Protein AF-0000000086476749 (afdb_homodimer)

pLDDT: mean 86.63, std 12.56, range [31.94, 95.38]

Sequence (134 aa):
MSYMLPHLHNGWQVDQAILSEEDRVVVIRFGHDWDPTCMKMDEVLYSIAEKVVPAQYCAGPGRGGLDMSYMLPHLHNGWQVDQAILSEEDRVVVIRFGHDWDPTCMKMDEVLYSIAEKVVPAQYCAGPGRGGLD

Foldseek 3Di:
DLVQFAEDQAQVSVVCQVVVDDPFAEAEAEDDCVPVVSVVVSVVCNVCVVVGPPYHYHYYYHPVGHD/DLVQFAEDQEQVSVVCQVVVDDPFAEAEAEDDCVPVVSVVVSVVCNVCVVVGPPYHYHYYYHPVGHD

Solvent-accessible surface area (backbone atoms only — not comparable to full-atom values): 7404 Å² total; per-residue (Å²): 112,97,70,76,47,56,75,27,75,36,38,67,49,49,51,47,60,60,65,68,49,64,74,34,32,40,35,35,37,28,33,48,79,84,40,68,68,43,44,52,46,49,52,47,51,60,74,43,49,83,71,50,67,68,57,48,64,34,26,33,35,33,71,82,26,60,105,114,94,71,77,45,56,76,28,75,35,38,68,49,49,51,46,61,60,68,68,50,61,75,34,32,40,36,36,38,28,33,49,80,84,39,67,69,44,44,53,46,50,52,47,52,62,74,45,48,83,70,48,68,68,57,47,65,33,25,34,35,33,73,82,24,62,104

Nearest PDB structures (foldseek):
  1qgv-assembly1_A  TM=8.010E-01  e=3.435E-07  Homo sapiens
  5zwm-assembly1_E  TM=8.748E-01  e=7.273E-05  Saccharomyces cerevisiae S288C
  2av4-assembly1_A  TM=7.700E-01  e=2.781E-05  Plasmodium yoelii
  3gix-assembly1_A  TM=8.876E-01  e=7.508E-04  Homo sapiens
  1xwa-assembly1_A  TM=6.416E-01  e=6.974E-02  Drosophila melanogaster

Structure (mmCIF, N/CA/C/O backbone):
data_AF-0000000086476749-model_v1
#
loop_
_entity.id
_entity.type
_entity.pdbx_description
1 polymer 'Thioredoxin-like protein 4A'
#
loop_
_atom_site.group_PDB
_atom_site.id
_atom_site.type_symbol
_atom_site.label_atom_id
_atom_site.label_alt_id
_atom_site.label_comp_id
_atom_site.label_asym_id
_atom_site.label_entity_id
_atom_site.label_seq_id
_atom_site.pdbx_PDB_ins_code
_atom_site.Cartn_x
_atom_site.Cartn_y
_atom_site.Cartn_z
_atom_site.occupancy
_atom_site.B_iso_or_equiv
_atom_site.auth_seq_id
_atom_site.auth_comp_id
_atom_site.auth_asym_id
_atom_site.auth_atom_id
_atom_site.pdbx_PDB_model_num
ATOM 1 N N . MET A 1 1 ? 5.309 19.109 -7.137 1 31.94 1 MET A N 1
ATOM 2 C CA . MET A 1 1 ? 4.695 19.453 -5.859 1 31.94 1 MET A CA 1
ATOM 3 C C . MET A 1 1 ? 3.869 18.297 -5.312 1 31.94 1 MET A C 1
ATOM 5 O O . MET A 1 1 ? 3.58 17.344 -6.035 1 31.94 1 MET A O 1
ATOM 9 N N . SER A 1 2 ? 3.314 18.203 -3.969 1 38.78 2 SER A N 1
ATOM 10 C CA . SER A 1 2 ? 3.061 16.812 -3.609 1 38.78 2 SER A CA 1
ATOM 11 C C . SER A 1 2 ? 2.4 16.062 -4.758 1 38.78 2 SER A C 1
ATOM 13 O O . SER A 1 2 ? 1.175 15.93 -4.801 1 38.78 2 SER A O 1
ATOM 15 N N . TYR A 1 3 ? 2.553 16.531 -5.969 1 53.84 3 TYR A N 1
ATOM 16 C CA . TYR A 1 3 ? 1.668 16 -7 1 53.84 3 TYR A CA 1
ATOM 17 C C . TYR A 1 3 ? 1.722 14.477 -7.031 1 53.84 3 TYR A C 1
ATOM 19 O O . TYR A 1 3 ? 1.483 13.859 -8.078 1 53.84 3 TYR A O 1
ATOM 27 N N . MET A 1 4 ? 2.426 13.797 -6.02 1 78.31 4 MET A N 1
ATOM 28 C CA . MET A 1 4 ? 3.158 12.539 -6.191 1 78.31 4 MET A CA 1
ATOM 29 C C . MET A 1 4 ? 2.199 11.359 -6.293 1 78.31 4 MET A C 1
ATOM 31 O O . MET A 1 4 ? 2.23 10.609 -7.273 1 78.31 4 MET A O 1
ATOM 35 N N . LEU A 1 5 ? 1.241 11.438 -5.324 1 90.75 5 LEU A N 1
ATOM 36 C CA . LEU A 1 5 ? 0.32 10.305 -5.363 1 90.75 5 LEU A CA 1
ATOM 37 C C . LEU A 1 5 ? -1.061 10.742 -5.84 1 90.75 5 LEU A C 1
ATOM 39 O O . LEU A 1 5 ? -1.589 11.758 -5.375 1 90.75 5 LEU A O 1
ATOM 43 N N . PRO A 1 6 ? -1.604 10.094 -6.988 1 92.75 6 PRO A N 1
ATOM 44 C CA . PRO A 1 6 ? -3.002 10.391 -7.316 1 92.75 6 PRO A CA 1
ATOM 45 C C . PRO A 1 6 ? -3.916 10.359 -6.094 1 92.75 6 PRO A C 1
ATOM 47 O O . PRO A 1 6 ? -3.768 9.492 -5.23 1 92.75 6 PRO A O 1
ATOM 50 N N . HIS A 1 7 ? -4.824 11.297 -6.039 1 94.12 7 HIS A N 1
ATOM 51 C CA . HIS A 1 7 ? -5.695 11.43 -4.875 1 94.12 7 HIS A CA 1
ATOM 52 C C . HIS A 1 7 ? -7.004 10.68 -5.078 1 94.12 7 HIS A C 1
ATOM 54 O O . HIS A 1 7 ? -7.652 10.82 -6.117 1 94.12 7 HIS A O 1
ATOM 60 N N . LEU A 1 8 ? -7.336 9.883 -4.121 1 93.5 8 LEU A N 1
ATOM 61 C CA . LEU A 1 8 ? -8.656 9.289 -3.998 1 93.5 8 LEU A CA 1
ATOM 62 C C . LEU A 1 8 ? -9.539 10.109 -3.068 1 93.5 8 LEU A C 1
ATOM 64 O O . LEU A 1 8 ? -9.211 10.289 -1.894 1 93.5 8 LEU A O 1
ATOM 68 N N . HIS A 1 9 ? -10.648 10.516 -3.445 1 92.94 9 HIS A N 1
ATOM 69 C CA . HIS A 1 9 ? -11.375 11.57 -2.744 1 92.94 9 HIS A CA 1
ATOM 70 C C . HIS A 1 9 ? -12.477 10.992 -1.867 1 92.94 9 HIS A C 1
ATOM 72 O O . HIS A 1 9 ? -13.016 11.688 -1.001 1 92.94 9 HIS A O 1
ATOM 78 N N . ASN A 1 10 ? -12.898 9.75 -2.186 1 92.62 10 ASN A N 1
ATOM 79 C CA . ASN A 1 10 ? -13.969 9.141 -1.404 1 92.62 10 ASN A CA 1
ATOM 80 C C . ASN A 1 10 ? -13.812 7.621 -1.336 1 92.62 10 ASN A C 1
ATOM 82 O O . ASN A 1 10 ? -12.898 7.059 -1.942 1 92.62 10 ASN A O 1
ATOM 86 N N . GLY A 1 11 ? -14.609 6.922 -0.636 1 90.25 11 GLY A N 1
ATOM 87 C CA . GLY A 1 11 ? -14.539 5.484 -0.432 1 90.25 11 GLY A CA 1
ATOM 88 C C . GLY A 1 11 ? -14.672 4.691 -1.719 1 90.25 11 GLY A C 1
ATOM 89 O O . GLY A 1 11 ? -14.039 3.648 -1.882 1 90.25 11 GLY A O 1
ATOM 90 N N . TRP A 1 12 ? -15.602 5.184 -2.539 1 92.56 12 TRP A N 1
ATOM 91 C CA . TRP A 1 12 ? -15.789 4.492 -3.811 1 92.56 12 TRP A CA 1
ATOM 92 C C . TRP A 1 12 ? -14.477 4.438 -4.598 1 92.56 12 TRP A C 1
ATOM 94 O O . TRP A 1 12 ? -14.125 3.396 -5.148 1 92.56 12 TRP A O 1
ATOM 104 N N . GLN A 1 13 ? -13.773 5.543 -4.688 1 93.19 13 GLN A N 1
ATOM 105 C CA . GLN A 1 13 ? -12.508 5.602 -5.414 1 93.19 13 GLN A CA 1
ATOM 106 C C . GLN A 1 13 ? -11.469 4.676 -4.785 1 93.19 13 GLN A C 1
ATOM 108 O O . GLN A 1 13 ? -10.664 4.066 -5.492 1 93.19 13 GLN A O 1
ATOM 113 N N . VAL A 1 14 ? -11.469 4.602 -3.477 1 92.12 14 VAL A N 1
ATOM 114 C CA . VAL A 1 14 ? -10.594 3.666 -2.785 1 92.12 14 VAL A CA 1
ATOM 115 C C . VAL A 1 14 ? -10.922 2.236 -3.209 1 92.12 14 VAL A C 1
ATOM 117 O O . VAL A 1 14 ? -10.023 1.458 -3.541 1 92.12 14 VAL A O 1
ATOM 120 N N . ASP A 1 15 ? -12.234 1.904 -3.248 1 91.12 15 ASP A N 1
ATOM 121 C CA . ASP A 1 15 ? -12.656 0.578 -3.684 1 91.12 15 ASP A CA 1
ATOM 122 C C . ASP A 1 15 ? -12.203 0.298 -5.113 1 91.12 15 ASP A C 1
ATOM 124 O O . ASP A 1 15 ? -11.734 -0.801 -5.418 1 91.12 15 ASP A O 1
ATOM 128 N N . GLN A 1 16 ? -12.297 1.257 -5.926 1 91.94 16 GLN A N 1
ATOM 129 C CA . GLN A 1 16 ? -11.914 1.093 -7.324 1 91.94 16 GLN A CA 1
ATOM 130 C C . GLN A 1 16 ? -10.414 0.85 -7.453 1 91.94 16 GLN A C 1
ATOM 132 O O . GLN A 1 16 ? -9.977 0.048 -8.281 1 91.94 16 GLN A O 1
ATOM 137 N N . ALA A 1 17 ? -9.617 1.529 -6.664 1 91.19 17 ALA A N 1
ATOM 138 C CA . ALA A 1 17 ? -8.172 1.346 -6.688 1 91.19 17 ALA A CA 1
ATOM 139 C C . ALA A 1 17 ? -7.793 -0.084 -6.316 1 91.19 17 ALA A C 1
ATOM 141 O O . ALA A 1 17 ? -6.82 -0.633 -6.84 1 91.19 17 ALA A O 1
ATOM 142 N N . ILE A 1 18 ? -8.562 -0.69 -5.441 1 90.25 18 ILE A N 1
ATOM 143 C CA . ILE A 1 18 ? -8.297 -2.047 -4.973 1 90.25 18 ILE A CA 1
ATOM 144 C C . ILE A 1 18 ? -8.781 -3.055 -6.012 1 90.25 18 ILE A C 1
ATOM 146 O O . ILE A 1 18 ? -8.086 -4.031 -6.309 1 90.25 18 ILE A O 1
ATOM 150 N N . LEU A 1 19 ? -9.922 -2.836 -6.574 1 85.56 19 LEU A N 1
ATOM 151 C CA . LEU A 1 19 ? -10.562 -3.771 -7.492 1 85.56 19 LEU A CA 1
ATOM 152 C C . LEU A 1 19 ? -9.883 -3.746 -8.859 1 85.56 19 LEU A C 1
ATOM 154 O O . LEU A 1 19 ? -9.961 -4.719 -9.609 1 85.56 19 LEU A O 1
ATOM 158 N N . SER A 1 20 ? -9.398 -2.617 -9.094 1 81.56 20 SER A N 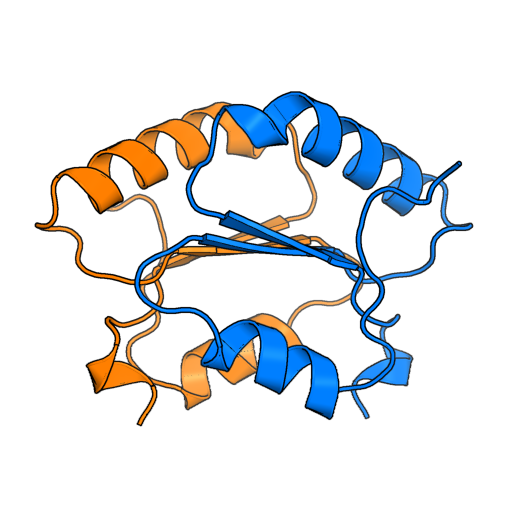1
ATOM 159 C CA . SER A 1 20 ? -8.781 -2.48 -10.406 1 81.56 20 SER A CA 1
ATOM 160 C C . SER A 1 20 ? -7.445 -3.215 -10.469 1 81.56 20 SER A C 1
ATOM 162 O O . SER A 1 20 ? -6.883 -3.402 -11.555 1 81.56 20 SER A O 1
ATOM 164 N N . GLU A 1 21 ? -7.082 -3.568 -9.32 1 71 21 GLU A N 1
ATOM 165 C CA . GLU A 1 21 ? -5.762 -4.188 -9.273 1 71 21 GLU A CA 1
ATOM 166 C C . GLU A 1 21 ? -5.82 -5.645 -9.727 1 71 21 GLU A C 1
ATOM 168 O O . GLU A 1 21 ? -6.785 -6.352 -9.438 1 71 21 GLU A O 1
ATOM 173 N N . GLU A 1 22 ? -4.98 -6.133 -10.641 1 71 22 GLU A N 1
ATOM 174 C CA . GLU A 1 22 ? -4.852 -7.539 -11.016 1 71 22 GLU A CA 1
ATOM 175 C C . GLU A 1 22 ? -3.945 -8.289 -10.039 1 71 22 GLU A C 1
ATOM 177 O O . GLU A 1 22 ? -4.426 -9 -9.156 1 71 22 GLU A O 1
ATOM 182 N N . ASP A 1 23 ? -2.758 -8.492 -10.25 1 71.5 23 ASP A N 1
ATOM 183 C CA . ASP A 1 23 ? -1.755 -9.211 -9.469 1 71.5 23 ASP A CA 1
ATOM 184 C C . ASP A 1 23 ? -0.563 -8.305 -9.156 1 71.5 23 ASP A C 1
ATOM 186 O O . ASP A 1 23 ? 0.547 -8.547 -9.633 1 71.5 23 ASP A O 1
ATOM 190 N N . ARG A 1 24 ? -0.98 -7.215 -8.383 1 87.62 24 ARG A N 1
ATOM 191 C CA . ARG A 1 24 ? 0.072 -6.258 -8.055 1 87.62 24 ARG A CA 1
ATOM 192 C C . ARG A 1 24 ? -0.073 -5.746 -6.629 1 87.62 24 ARG A C 1
ATOM 194 O O . ARG A 1 24 ? -0.99 -6.148 -5.91 1 87.62 24 ARG A O 1
ATOM 201 N N . VAL A 1 25 ? 0.817 -4.824 -6.246 1 93.44 25 VAL A N 1
ATOM 202 C CA . VAL A 1 25 ? 0.79 -4.156 -4.949 1 93.44 25 VAL A CA 1
ATOM 203 C C . VAL A 1 25 ? -0.018 -2.865 -5.047 1 93.44 25 VAL A C 1
ATOM 205 O O . VAL A 1 25 ? 0.112 -2.117 -6.02 1 93.44 25 VAL A O 1
ATOM 208 N N . VAL A 1 26 ? -0.936 -2.648 -4.117 1 94.62 26 VAL A N 1
ATOM 209 C CA . VAL A 1 26 ? -1.627 -1.374 -3.947 1 94.62 26 VAL A CA 1
ATOM 210 C C . VAL A 1 26 ? -1.149 -0.693 -2.666 1 94.62 26 VAL A C 1
ATOM 212 O O . VAL A 1 26 ? -1.153 -1.302 -1.595 1 94.62 26 VAL A O 1
ATOM 215 N N . VAL A 1 27 ? -0.69 0.521 -2.779 1 95 27 VAL A N 1
ATOM 216 C CA . VAL A 1 27 ? -0.251 1.339 -1.653 1 95 27 VAL A CA 1
ATOM 217 C C . VAL A 1 27 ? -1.154 2.562 -1.52 1 95 27 VAL A C 1
ATOM 219 O O . VAL A 1 27 ? -1.271 3.361 -2.453 1 95 27 VAL A O 1
ATOM 222 N N . ILE A 1 28 ? -1.802 2.721 -0.374 1 94.5 28 ILE A N 1
ATOM 223 C CA . ILE A 1 28 ? -2.672 3.867 -0.138 1 94.5 28 ILE A CA 1
ATOM 224 C C . ILE A 1 28 ? -2.209 4.617 1.11 1 94.5 28 ILE A C 1
ATOM 226 O O . ILE A 1 28 ? -2.176 4.051 2.205 1 94.5 28 ILE A O 1
ATOM 230 N N . ARG A 1 29 ? -1.848 5.797 0.95 1 95.38 29 ARG A N 1
ATOM 231 C CA . ARG A 1 29 ? -1.519 6.684 2.061 1 95.38 29 ARG A CA 1
ATOM 232 C C . ARG A 1 29 ? -2.709 7.562 2.432 1 95.38 29 ARG A C 1
ATOM 234 O O . ARG A 1 29 ? -3.133 8.406 1.643 1 95.38 29 ARG A O 1
ATOM 241 N N . PHE A 1 30 ? -3.26 7.379 3.607 1 93.19 30 PHE A N 1
ATOM 242 C CA . PHE A 1 30 ? -4.41 8.156 4.055 1 93.19 30 PHE A CA 1
ATOM 243 C C . PHE A 1 30 ? -3.959 9.43 4.762 1 93.19 30 PHE A C 1
ATOM 245 O O . PHE A 1 30 ? -2.869 9.477 5.336 1 93.19 30 PHE A O 1
ATOM 252 N N . GLY A 1 31 ? -4.812 10.375 4.734 1 90.31 31 GLY A N 1
ATOM 253 C CA . GLY A 1 31 ? -4.508 11.633 5.391 1 90.31 31 GLY A CA 1
ATOM 254 C C . GLY A 1 31 ? -4.48 12.812 4.434 1 90.31 31 GLY A C 1
ATOM 255 O O . GLY A 1 31 ? -5.027 12.734 3.334 1 90.31 31 GLY A O 1
ATOM 256 N N . HIS A 1 32 ? -3.832 13.867 4.941 1 89.81 32 HIS A N 1
ATOM 257 C CA . HIS A 1 32 ? -3.873 15.125 4.203 1 89.81 32 HIS A CA 1
ATOM 258 C C . HIS A 1 32 ? -2.473 15.57 3.787 1 89.81 32 HIS A C 1
ATOM 260 O O . HIS A 1 32 ? -1.523 15.438 4.562 1 89.81 32 HIS A O 1
ATOM 266 N N . ASP A 1 33 ? -2.416 16.156 2.609 1 88.06 33 ASP A N 1
ATOM 267 C CA . ASP A 1 33 ? -1.125 16.562 2.055 1 88.06 33 ASP A CA 1
ATOM 268 C C . ASP A 1 33 ? -0.447 17.609 2.938 1 88.06 33 ASP A C 1
ATOM 270 O O . ASP A 1 33 ? 0.777 17.75 2.908 1 88.06 33 ASP A O 1
ATOM 274 N N . TRP A 1 34 ? -1.236 18.375 3.627 1 91.31 34 TRP A N 1
ATOM 275 C CA . TRP A 1 34 ? -0.635 19.453 4.418 1 91.31 34 TRP A CA 1
ATOM 276 C C . TRP A 1 34 ? -0.087 18.906 5.734 1 91.31 34 TRP A C 1
ATOM 278 O O . TRP A 1 34 ? 0.605 19.625 6.465 1 91.31 34 TRP A O 1
ATOM 288 N N . ASP A 1 35 ? -0.477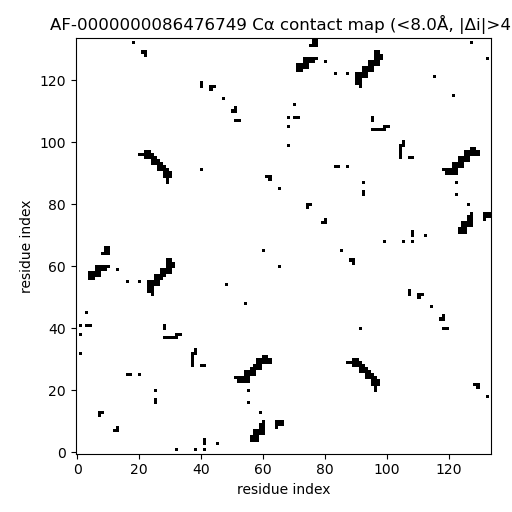 17.734 6.117 1 90.75 35 ASP A N 1
ATOM 289 C CA . ASP A 1 35 ? 0.1 17.094 7.285 1 90.75 35 ASP A CA 1
ATOM 290 C C . ASP A 1 35 ? 1.559 16.703 7.039 1 90.75 35 ASP A C 1
ATOM 292 O O . ASP A 1 35 ? 1.863 15.961 6.105 1 90.75 35 ASP A O 1
ATOM 296 N N . PRO A 1 36 ? 2.523 17.234 7.875 1 92.56 36 PRO A N 1
ATOM 297 C CA . PRO A 1 36 ? 3.947 16.969 7.656 1 92.56 36 PRO A CA 1
ATOM 298 C C . PRO A 1 36 ? 4.281 15.477 7.688 1 92.56 36 PRO A C 1
ATOM 300 O O . PRO A 1 36 ? 5.203 15.039 6.996 1 92.56 36 PRO A O 1
ATOM 303 N N . THR A 1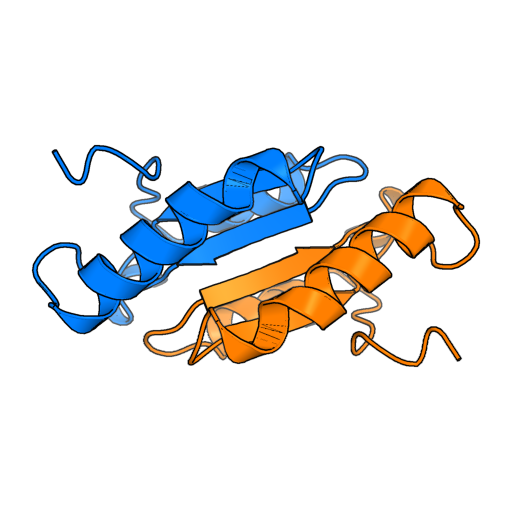 37 ? 3.57 14.766 8.469 1 90.81 37 THR A N 1
ATOM 304 C CA . THR A 1 37 ? 3.789 13.32 8.5 1 90.81 37 THR A CA 1
ATOM 305 C C . THR A 1 37 ? 3.457 12.688 7.156 1 90.81 37 THR A C 1
ATOM 307 O O . THR A 1 37 ? 4.203 11.844 6.66 1 90.81 37 THR A O 1
ATOM 310 N N . CYS A 1 38 ? 2.359 13.102 6.531 1 91.81 38 CYS A N 1
ATOM 311 C CA . CYS A 1 38 ? 1.96 12.586 5.223 1 91.81 38 CYS A CA 1
ATOM 312 C C . CYS A 1 38 ? 2.965 12.984 4.152 1 91.81 38 CYS A C 1
ATOM 314 O O . CYS A 1 38 ? 3.254 12.203 3.242 1 91.81 38 CYS A O 1
ATOM 316 N N . MET A 1 39 ? 3.516 14.148 4.301 1 91.75 39 MET A N 1
ATOM 317 C CA . MET A 1 39 ? 4.512 14.617 3.346 1 91.75 39 MET A CA 1
ATOM 318 C C . MET A 1 39 ? 5.762 13.742 3.387 1 91.75 39 MET A C 1
ATOM 320 O O . MET A 1 39 ? 6.316 13.398 2.344 1 91.75 39 MET A O 1
ATOM 324 N N . LYS A 1 40 ? 6.125 13.461 4.531 1 92.69 40 LYS A N 1
ATOM 325 C CA . LYS A 1 40 ? 7.301 12.602 4.695 1 92.69 40 LYS A CA 1
ATOM 326 C C . LYS A 1 40 ? 7.043 11.203 4.145 1 92.69 40 LYS A C 1
ATOM 328 O O . LYS A 1 40 ? 7.887 10.641 3.447 1 92.69 40 LYS A O 1
ATOM 333 N N . MET A 1 41 ? 5.883 10.68 4.438 1 93.12 41 MET A N 1
ATOM 334 C CA . MET A 1 41 ? 5.527 9.359 3.918 1 93.12 41 MET A CA 1
ATOM 335 C C . MET A 1 41 ? 5.512 9.367 2.393 1 93.12 41 MET A C 1
ATOM 337 O O . MET A 1 41 ? 6.008 8.438 1.759 1 93.12 41 MET A O 1
ATOM 341 N N . ASP A 1 42 ? 5.016 10.414 1.801 1 93.25 42 ASP A N 1
ATOM 342 C CA . ASP A 1 42 ? 4.996 10.523 0.345 1 93.25 42 ASP A CA 1
ATOM 343 C C . ASP A 1 42 ? 6.41 10.539 -0.225 1 93.25 42 ASP A C 1
ATOM 345 O O . ASP A 1 42 ? 6.672 9.953 -1.276 1 93.25 42 ASP A O 1
ATOM 349 N N . GLU A 1 43 ? 7.23 11.258 0.399 1 92.88 43 GLU A N 1
ATOM 350 C CA . GLU A 1 43 ? 8.617 11.312 -0.042 1 92.88 43 GLU A CA 1
ATOM 351 C C . GLU A 1 43 ? 9.258 9.922 -0.017 1 92.88 43 GLU A C 1
ATOM 353 O O . GLU A 1 43 ? 9.961 9.539 -0.958 1 92.88 43 GLU A O 1
ATOM 358 N N . VAL A 1 44 ? 9.094 9.164 1.019 1 93.19 44 VAL A N 1
ATOM 359 C CA . VAL A 1 44 ? 9.648 7.824 1.139 1 93.19 44 VAL A CA 1
ATOM 360 C C . VAL A 1 44 ? 9.062 6.922 0.057 1 93.19 44 VAL A C 1
ATOM 362 O O . VAL A 1 44 ? 9.797 6.227 -0.648 1 93.19 44 VAL A O 1
ATOM 365 N N . LEU A 1 45 ? 7.727 6.996 -0.08 1 94.5 45 LEU A N 1
ATOM 366 C CA . LEU A 1 45 ? 7.062 6.176 -1.089 1 94.5 45 LEU A CA 1
ATOM 367 C C . LEU A 1 45 ? 7.605 6.484 -2.48 1 94.5 45 LEU A C 1
ATOM 369 O O . LEU A 1 45 ? 7.801 5.574 -3.289 1 94.5 45 LEU A O 1
ATOM 373 N N . TYR A 1 46 ? 7.836 7.781 -2.73 1 92.69 46 TYR A N 1
ATOM 374 C CA . TYR A 1 46 ? 8.43 8.18 -4.004 1 92.69 46 TYR A CA 1
ATOM 375 C C . TYR A 1 46 ? 9.805 7.551 -4.184 1 92.69 46 TYR A C 1
ATOM 377 O O . TYR A 1 46 ? 10.141 7.062 -5.266 1 92.69 46 TYR A O 1
ATOM 385 N N . SER A 1 47 ? 10.547 7.559 -3.143 1 92.69 47 SER A N 1
ATOM 386 C CA . SER A 1 47 ? 11.93 7.102 -3.213 1 92.69 47 SER A CA 1
ATOM 387 C C . SER A 1 47 ? 12 5.59 -3.412 1 92.69 47 SER A C 1
ATOM 389 O O . SER A 1 47 ? 13.016 5.066 -3.875 1 92.69 47 SER A O 1
ATOM 391 N N . ILE A 1 48 ? 10.93 4.832 -3.125 1 92.25 48 ILE A N 1
ATOM 392 C CA . ILE A 1 48 ? 10.992 3.375 -3.199 1 92.25 48 ILE A CA 1
ATOM 393 C C . ILE A 1 48 ? 10.109 2.881 -4.344 1 92.25 48 ILE A C 1
ATOM 395 O O . ILE A 1 48 ? 10.023 1.676 -4.594 1 92.25 48 ILE A O 1
ATOM 399 N N . ALA A 1 49 ? 9.484 3.703 -5.066 1 92.44 49 ALA A N 1
ATOM 400 C CA . ALA A 1 49 ? 8.461 3.354 -6.047 1 92.44 49 ALA A CA 1
ATOM 401 C C . ALA A 1 49 ? 9.023 2.424 -7.121 1 92.44 49 ALA A C 1
ATOM 403 O O . ALA A 1 49 ? 8.305 1.553 -7.625 1 92.44 49 ALA A O 1
ATOM 404 N N . GLU A 1 50 ? 10.25 2.572 -7.332 1 91.62 50 GLU A N 1
ATOM 405 C CA . GLU A 1 50 ? 10.859 1.761 -8.383 1 91.62 50 GLU A CA 1
ATOM 406 C C . GLU A 1 50 ? 11.234 0.376 -7.863 1 91.62 50 GLU A C 1
ATOM 408 O O . GLU A 1 50 ? 11.508 -0.533 -8.648 1 91.62 50 GLU A O 1
ATOM 413 N N . LYS A 1 51 ? 11.258 0.193 -6.625 1 91.12 51 LYS A N 1
ATOM 414 C CA . LYS A 1 51 ? 11.664 -1.076 -6.031 1 91.12 51 LYS A CA 1
ATOM 415 C C . LYS A 1 51 ? 10.492 -2.051 -5.957 1 91.12 51 LYS A C 1
ATOM 417 O O . LYS A 1 51 ? 10.688 -3.268 -6.02 1 91.12 51 LYS A O 1
ATOM 422 N N . VAL A 1 52 ? 9.352 -1.57 -5.75 1 90.25 52 VAL A N 1
ATOM 423 C CA . VAL A 1 52 ? 8.164 -2.412 -5.672 1 90.25 52 VAL A CA 1
ATOM 424 C C . VAL A 1 52 ? 7.336 -2.26 -6.945 1 90.25 52 VAL A C 1
ATOM 426 O O . VAL A 1 52 ? 6.656 -1.249 -7.133 1 90.25 52 VAL A O 1
ATOM 429 N N . VAL A 1 53 ? 7.426 -3.195 -7.734 1 90.5 53 VAL A N 1
ATOM 430 C CA . VAL A 1 53 ? 6.715 -3.143 -9.008 1 90.5 53 VAL A CA 1
ATOM 431 C C . VAL A 1 53 ? 6.219 -4.539 -9.375 1 90.5 53 VAL A C 1
ATOM 433 O O . VAL A 1 53 ? 6.875 -5.539 -9.078 1 90.5 53 VAL A O 1
ATOM 436 N N . PRO A 1 54 ? 5.137 -4.73 -10.117 1 89.75 54 PRO A N 1
ATOM 437 C CA . PRO A 1 54 ? 4.227 -3.625 -10.414 1 89.75 54 PRO A CA 1
ATOM 438 C C . PRO A 1 54 ? 3.436 -3.162 -9.195 1 89.75 54 PRO A C 1
ATOM 440 O O . PRO A 1 54 ? 3.129 -3.967 -8.312 1 89.75 54 PRO A O 1
ATOM 443 N N . ALA A 1 55 ? 3.074 -1.895 -9.031 1 92.75 55 ALA A N 1
ATOM 444 C CA . ALA A 1 55 ? 2.344 -1.357 -7.891 1 92.75 55 ALA A CA 1
ATOM 445 C C . ALA A 1 55 ? 1.553 -0.112 -8.281 1 92.75 55 ALA A C 1
ATOM 447 O O . ALA A 1 55 ? 1.913 0.588 -9.227 1 92.75 55 ALA A O 1
ATOM 448 N N . GLN A 1 56 ? 0.494 0.082 -7.652 1 93.06 56 GLN A N 1
ATOM 449 C CA . GLN A 1 56 ? -0.265 1.326 -7.719 1 93.06 56 GLN A CA 1
ATOM 450 C C . GLN A 1 56 ? -0.175 2.094 -6.402 1 93.06 56 GLN A C 1
ATOM 452 O O . GLN A 1 56 ? -0.411 1.531 -5.332 1 93.06 56 GLN A O 1
ATOM 457 N N . TYR A 1 57 ? 0.279 3.354 -6.48 1 94.12 57 TYR A N 1
ATOM 458 C CA . TYR A 1 57 ? 0.374 4.234 -5.32 1 94.12 57 TYR A CA 1
ATOM 459 C C . TYR A 1 57 ? -0.696 5.32 -5.371 1 94.12 57 TYR A C 1
ATOM 461 O O . TYR A 1 57 ? -0.841 6.008 -6.383 1 94.12 57 TYR A O 1
ATOM 469 N N . CYS A 1 58 ? -1.407 5.461 -4.258 1 94.44 58 CYS A N 1
ATOM 470 C CA . CYS A 1 58 ? -2.453 6.477 -4.195 1 94.44 58 CYS A CA 1
ATOM 471 C C . CYS A 1 58 ? -2.447 7.184 -2.846 1 94.44 58 CYS A C 1
ATOM 473 O O . CYS A 1 58 ? -1.939 6.645 -1.861 1 94.44 58 CYS A O 1
ATOM 475 N N . ALA A 1 59 ? -3.002 8.406 -2.904 1 94.12 59 ALA A N 1
ATOM 476 C CA . ALA A 1 59 ? -3.35 9.117 -1.677 1 94.12 59 ALA A CA 1
ATOM 477 C C . ALA A 1 59 ? -4.844 9.008 -1.383 1 94.12 59 ALA A C 1
ATOM 479 O O . ALA A 1 59 ? -5.672 9.438 -2.188 1 94.12 59 ALA A O 1
ATOM 480 N N . GLY A 1 60 ? -5.121 8.336 -0.259 1 92.62 60 GLY A N 1
ATOM 481 C CA . GLY A 1 60 ? -6.512 8.219 0.146 1 92.62 60 GLY A CA 1
ATOM 482 C C . GLY A 1 60 ? -7.012 9.438 0.9 1 92.62 60 GLY A C 1
ATOM 483 O O . GLY A 1 60 ? -6.246 10.367 1.172 1 92.62 60 GLY A O 1
ATOM 484 N N . PRO A 1 61 ? -8.289 9.438 1.135 1 89.19 61 PRO A N 1
ATOM 485 C CA . PRO A 1 61 ? -8.859 10.562 1.878 1 89.19 61 PRO A CA 1
ATOM 486 C C . PRO A 1 61 ? -8.508 10.523 3.363 1 89.19 61 PRO A C 1
ATOM 488 O O . PRO A 1 61 ? -7.988 9.516 3.855 1 89.19 61 PRO A O 1
ATOM 491 N N . GLY A 1 62 ? -8.594 11.633 4.016 1 82.38 62 GLY A N 1
ATOM 492 C CA . GLY A 1 62 ? -8.477 11.633 5.465 1 82.38 62 GLY A CA 1
ATOM 493 C C . GLY A 1 62 ? -9.578 10.859 6.16 1 82.38 62 GLY A C 1
ATOM 494 O O . GLY A 1 62 ? -10.492 10.344 5.504 1 82.38 62 GLY A O 1
ATOM 495 N N . ARG A 1 63 ? -9.484 10.484 7.473 1 72.75 63 ARG A N 1
ATOM 496 C CA . ARG A 1 63 ? -10.414 9.695 8.273 1 72.75 63 ARG A CA 1
ATOM 497 C C . ARG A 1 63 ? -11.859 10.078 7.961 1 72.75 63 ARG A C 1
ATOM 499 O O . ARG A 1 63 ? -12.719 9.211 7.812 1 72.75 63 ARG A O 1
ATOM 506 N N . GLY A 1 64 ? -12.227 11.203 7.812 1 67.56 64 GLY A N 1
ATOM 507 C CA . GLY A 1 64 ? -13.602 11.625 7.574 1 67.56 64 GLY A CA 1
ATOM 508 C C . GLY A 1 64 ? -14.039 11.43 6.137 1 67.56 64 GLY A C 1
ATOM 509 O O . GLY A 1 64 ? -15.227 11.547 5.824 1 67.56 64 GLY A O 1
ATOM 510 N N . GLY A 1 65 ? -13.156 10.922 5.32 1 67.5 65 GLY A N 1
ATOM 511 C CA . GLY A 1 65 ? -13.477 10.898 3.902 1 67.5 65 GLY A CA 1
ATOM 512 C C . GLY A 1 65 ? -13.844 9.508 3.402 1 67.5 65 GLY A C 1
ATOM 513 O O . GLY A 1 65 ? -14.141 9.328 2.221 1 67.5 65 GLY A O 1
ATOM 514 N N . LEU A 1 66 ? -13.703 8.477 4.215 1 73.31 66 LEU A N 1
ATOM 515 C CA . LEU A 1 66 ? -14.07 7.129 3.791 1 73.31 66 LEU A CA 1
ATOM 516 C C . LEU A 1 66 ? -15.555 6.879 3.994 1 73.31 66 LEU A C 1
ATOM 518 O O . LEU A 1 66 ? -16.062 5.809 3.652 1 73.31 66 LEU A O 1
ATOM 522 N N . ASP A 1 67 ? -16.219 7.879 4.551 1 62.75 67 ASP A N 1
ATOM 523 C CA . ASP A 1 67 ? -17.656 7.766 4.707 1 62.75 67 ASP A CA 1
ATOM 524 C C . ASP A 1 67 ? -18.375 7.996 3.379 1 62.75 67 ASP A C 1
ATOM 526 O O . ASP A 1 67 ? -17.891 8.734 2.523 1 62.75 67 ASP A O 1
ATOM 530 N N . MET B 1 1 ? 9.461 -18.062 7.012 1 32.34 1 MET B N 1
ATOM 531 C CA . MET B 1 1 ? 8.883 -18.484 5.734 1 32.34 1 MET B CA 1
ATOM 532 C C . MET B 1 1 ? 7.855 -17.453 5.254 1 32.34 1 MET B C 1
ATOM 534 O O . MET B 1 1 ? 7.441 -16.578 6.012 1 32.34 1 MET B O 1
ATOM 538 N N . SER B 1 2 ? 7.25 -17.438 3.92 1 39.28 2 SER B N 1
ATOM 539 C CA . SER B 1 2 ? 6.664 -16.141 3.582 1 39.28 2 SER B CA 1
ATOM 540 C C . SER B 1 2 ? 5.859 -15.57 4.75 1 39.28 2 SER B C 1
ATOM 542 O O . SER B 1 2 ? 4.637 -15.734 4.805 1 39.28 2 SER B O 1
ATOM 544 N N . TYR B 1 3 ? 6.152 -16.031 5.957 1 53.72 3 TYR B N 1
ATOM 545 C CA . TYR B 1 3 ? 5.141 -15.711 6.953 1 53.72 3 TYR B CA 1
ATOM 546 C C . TYR B 1 3 ? 4.859 -14.211 6.98 1 53.72 3 TYR B C 1
ATOM 548 O O . TYR B 1 3 ? 4.473 -13.664 8.016 1 53.72 3 TYR B O 1
ATOM 556 N N . MET B 1 4 ? 5.379 -13.383 5.988 1 78.5 4 MET B N 1
ATOM 557 C CA . MET B 1 4 ? 5.82 -12 6.16 1 78.5 4 MET B CA 1
ATOM 558 C C . MET B 1 4 ? 4.629 -11.055 6.246 1 78.5 4 MET B C 1
ATOM 560 O O . MET B 1 4 ? 4.492 -10.305 7.215 1 78.5 4 MET B O 1
ATOM 564 N N . LEU B 1 5 ? 3.701 -11.312 5.273 1 90.69 5 LEU B N 1
ATOM 565 C CA . LEU B 1 5 ? 2.555 -10.414 5.301 1 90.69 5 LEU B CA 1
ATOM 566 C C . LEU B 1 5 ? 1.3 -11.148 5.766 1 90.69 5 LEU B C 1
ATOM 568 O O . LEU B 1 5 ? 1.014 -12.25 5.297 1 90.69 5 LEU B O 1
ATOM 572 N N . PRO B 1 6 ? 0.597 -10.625 6.91 1 92.81 6 PRO B N 1
ATOM 573 C CA . PRO B 1 6 ? -0.706 -11.219 7.219 1 92.81 6 PRO B CA 1
ATOM 574 C C . PRO B 1 6 ? -1.584 -11.398 5.984 1 92.81 6 PRO B C 1
ATOM 576 O O . PRO B 1 6 ? -1.611 -10.523 5.113 1 92.81 6 PRO B O 1
ATOM 579 N N . HIS B 1 7 ? -2.27 -12.508 5.914 1 94.12 7 HIS B N 1
ATOM 580 C CA . HIS B 1 7 ? -3.068 -12.836 4.738 1 94.12 7 HIS B CA 1
ATOM 581 C C . HIS B 1 7 ? -4.516 -12.383 4.914 1 94.12 7 HIS B C 1
ATOM 583 O O . HIS B 1 7 ? -5.133 -12.656 5.945 1 94.12 7 HIS B O 1
ATOM 589 N N . LEU B 1 8 ? -4.992 -11.688 3.953 1 93.44 8 LEU B N 1
ATOM 590 C CA . LEU B 1 8 ? -6.414 -11.391 3.807 1 93.44 8 LEU B CA 1
ATOM 591 C C . LEU B 1 8 ? -7.078 -12.391 2.865 1 93.44 8 LEU B C 1
ATOM 593 O O . LEU B 1 8 ? -6.691 -12.508 1.699 1 93.44 8 LEU B O 1
ATOM 597 N N . HIS B 1 9 ? -8.094 -13.023 3.225 1 93 9 HIS B N 1
ATOM 598 C CA . HIS B 1 9 ? -8.562 -14.211 2.516 1 93 9 HIS B CA 1
ATOM 599 C C . HIS B 1 9 ? -9.758 -13.891 1.628 1 93 9 HIS B C 1
ATOM 601 O O . HIS B 1 9 ? -10.125 -14.688 0.761 1 93 9 HIS B O 1
ATOM 607 N N . ASN B 1 10 ? -10.438 -12.773 1.935 1 92.5 10 ASN B N 1
ATOM 608 C CA . ASN B 1 10 ? -11.602 -12.406 1.143 1 92.5 10 ASN B CA 1
ATOM 609 C C . ASN B 1 10 ? -11.781 -10.891 1.068 1 92.5 10 ASN B C 1
ATOM 611 O O . ASN B 1 10 ? -11.016 -10.141 1.683 1 92.5 10 ASN B O 1
ATOM 615 N N . GLY B 1 11 ? -12.695 -10.375 0.367 1 90.25 11 GLY B N 1
ATOM 616 C CA . GLY B 1 11 ? -12.938 -8.953 0.158 1 90.25 11 GLY B CA 1
ATOM 617 C C . GLY B 1 11 ? -13.258 -8.211 1.439 1 90.25 11 GLY B C 1
ATOM 618 O O . GLY B 1 11 ? -12.867 -7.051 1.605 1 90.25 11 GLY B O 1
ATOM 619 N N . TRP B 1 12 ? -14.062 -8.898 2.254 1 92.62 12 TRP B N 1
ATOM 620 C CA . TRP B 1 12 ? -14.406 -8.258 3.521 1 92.62 12 TRP B CA 1
ATOM 621 C C . TRP B 1 12 ? -13.156 -7.926 4.32 1 92.62 12 TRP B C 1
ATOM 623 O O . TRP B 1 12 ? -13.039 -6.828 4.875 1 92.62 12 TRP B O 1
ATOM 633 N N . GLN B 1 13 ? -12.227 -8.852 4.422 1 93.25 13 GLN B N 1
ATOM 634 C CA . GLN B 1 13 ? -10.992 -8.625 5.16 1 93.25 13 GLN B CA 1
ATOM 635 C C . GLN B 1 13 ? -10.172 -7.5 4.539 1 93.25 13 GLN B C 1
ATOM 637 O O . GLN B 1 13 ? -9.531 -6.727 5.254 1 93.25 13 GLN B O 1
ATOM 642 N N . VAL B 1 14 ? -10.18 -7.426 3.236 1 92.12 14 VAL B N 1
ATOM 643 C CA . VAL B 1 14 ? -9.516 -6.32 2.551 1 92.12 14 VAL B CA 1
ATOM 644 C C . VAL B 1 14 ? -10.156 -4.996 2.961 1 92.12 14 VAL B C 1
ATOM 646 O O . VAL B 1 14 ? -9.453 -4.043 3.303 1 92.12 14 VAL B O 1
ATOM 649 N N . ASP B 1 15 ? -11.508 -4.961 2.969 1 91.25 15 ASP B N 1
ATOM 650 C CA . ASP B 1 15 ? -12.219 -3.758 3.395 1 91.25 15 ASP B CA 1
ATOM 651 C C . ASP B 1 15 ? -11.859 -3.387 4.828 1 91.25 15 ASP B C 1
ATOM 653 O O . ASP B 1 15 ? -11.641 -2.211 5.137 1 91.25 15 ASP B O 1
ATOM 657 N N . GLN B 1 16 ? -11.75 -4.34 5.664 1 92.06 16 GLN B N 1
ATOM 658 C CA . GLN B 1 16 ? -11.43 -4.098 7.066 1 92.06 16 GLN B CA 1
ATOM 659 C C . GLN B 1 16 ? -10.023 -3.533 7.215 1 92.06 16 GLN B C 1
ATOM 661 O O . GLN B 1 16 ? -9.781 -2.658 8.047 1 92.06 16 GLN B O 1
ATOM 666 N N . ALA B 1 17 ? -9.078 -4.023 6.445 1 91.44 17 ALA B N 1
ATOM 667 C CA . ALA B 1 17 ? -7.707 -3.527 6.492 1 91.44 17 ALA B CA 1
ATOM 668 C C . ALA B 1 17 ? -7.645 -2.047 6.125 1 91.44 17 ALA B C 1
ATOM 670 O O . ALA B 1 17 ? -6.824 -1.302 6.664 1 91.44 17 ALA B O 1
ATOM 671 N N . ILE B 1 18 ? -8.516 -1.631 5.215 1 90.44 18 ILE B N 1
ATOM 672 C CA . ILE B 1 18 ? -8.547 -0.248 4.75 1 90.44 18 ILE B CA 1
ATOM 673 C C . ILE B 1 18 ? -9.25 0.628 5.785 1 90.44 18 ILE B C 1
ATOM 675 O O . ILE B 1 18 ? -8.789 1.729 6.094 1 90.44 18 ILE B O 1
ATOM 679 N N . LEU B 1 19 ? -10.336 0.168 6.336 1 86.19 19 LEU B N 1
ATOM 680 C CA . LEU B 1 19 ? -11.164 0.939 7.25 1 86.19 19 LEU B CA 1
ATOM 681 C C . LEU B 1 19 ? -10.508 1.059 8.617 1 86.19 19 LEU B C 1
ATOM 683 O O . LEU B 1 19 ? -10.789 1.992 9.375 1 86.19 19 LEU B O 1
ATOM 687 N N . SER B 1 20 ? -9.781 0.068 8.867 1 82.69 20 SER B N 1
ATOM 688 C CA . SER B 1 20 ? -9.156 0.055 10.188 1 82.69 20 SER B CA 1
ATOM 689 C C . SER B 1 20 ? -8.016 1.062 10.281 1 82.69 20 SER B C 1
ATOM 691 O O . SER B 1 20 ? -7.543 1.378 11.367 1 82.69 20 SER B O 1
ATOM 693 N N . GLU B 1 21 ? -7.695 1.467 9.133 1 72.12 21 GLU B N 1
ATOM 694 C CA . GLU B 1 21 ? -6.543 2.361 9.125 1 72.12 21 GLU B CA 1
ATOM 695 C C . GLU B 1 21 ? -6.941 3.785 9.5 1 72.12 21 GLU B C 1
ATOM 697 O O . GLU B 1 21 ? -8.016 4.254 9.117 1 72.12 21 GLU B O 1
ATOM 702 N N . GLU B 1 22 ? -6.27 4.465 10.414 1 71.38 22 GLU B N 1
ATOM 703 C CA . GLU B 1 22 ? -6.496 5.867 10.75 1 71.38 22 GLU B CA 1
ATOM 704 C C . GLU B 1 22 ? -5.746 6.793 9.797 1 71.38 22 GLU B C 1
ATOM 706 O O . GLU B 1 22 ? -6.359 7.43 8.938 1 71.38 22 GLU B O 1
ATOM 711 N N . ASP B 1 23 ? -4.641 7.27 10.07 1 73.12 23 ASP B N 1
ATOM 712 C CA . ASP B 1 23 ? -3.807 8.203 9.312 1 73.12 23 ASP B CA 1
ATOM 713 C C . ASP B 1 23 ? -2.438 7.594 9.023 1 73.12 23 ASP B C 1
ATOM 715 O O . ASP B 1 23 ? -1.414 8.102 9.484 1 73.12 23 ASP B O 1
ATOM 719 N N . ARG B 1 24 ? -2.582 6.43 8.234 1 87.81 24 ARG B N 1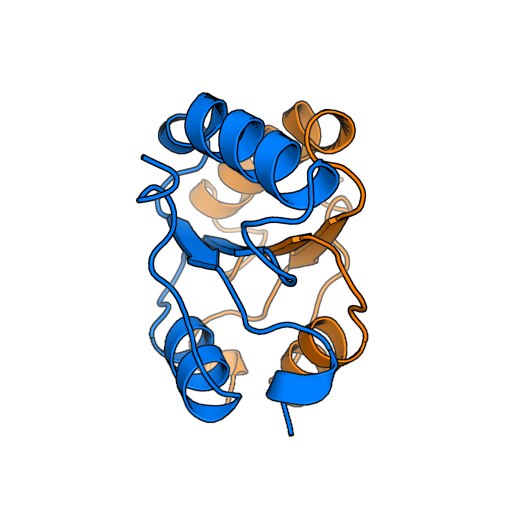
ATOM 720 C CA . ARG B 1 24 ? -1.337 5.73 7.934 1 87.81 24 ARG B CA 1
ATOM 721 C C . ARG B 1 24 ? -1.363 5.156 6.52 1 87.81 24 ARG B C 1
ATOM 723 O O . ARG B 1 24 ? -2.34 5.336 5.789 1 87.81 24 ARG B O 1
ATOM 730 N N . VAL B 1 25 ? -0.274 4.461 6.16 1 93.38 25 VAL B N 1
ATOM 731 C CA . VAL B 1 25 ? -0.135 3.803 4.867 1 93.38 25 VAL B CA 1
ATOM 732 C C . VAL B 1 25 ? -0.644 2.365 4.961 1 93.38 25 VAL B C 1
ATOM 734 O O . VAL B 1 25 ? -0.367 1.664 5.934 1 93.38 25 VAL B O 1
ATOM 737 N N . VAL B 1 26 ? -1.486 1.956 4.023 1 94.69 26 VAL B N 1
ATOM 738 C CA . VAL B 1 26 ? -1.879 0.562 3.844 1 94.69 26 VAL B CA 1
ATOM 739 C C . VAL B 1 26 ? -1.251 0.008 2.566 1 94.69 26 VAL B C 1
ATOM 741 O O . VAL B 1 26 ? -1.371 0.609 1.497 1 94.69 26 VAL B O 1
ATOM 744 N N . VAL B 1 27 ? -0.546 -1.081 2.678 1 95.06 27 VAL B N 1
ATOM 745 C CA . VAL B 1 27 ? 0.07 -1.78 1.556 1 95.06 27 VAL B CA 1
ATOM 746 C C . VAL B 1 27 ? -0.542 -3.172 1.412 1 95.06 27 VAL B C 1
ATOM 748 O O . VAL B 1 27 ? -0.488 -3.98 2.342 1 95.06 27 VAL B O 1
ATOM 751 N N . ILE B 1 28 ? -1.127 -3.467 0.269 1 94.5 28 ILE B N 1
ATOM 752 C CA . ILE B 1 28 ? -1.72 -4.777 0.023 1 94.5 28 ILE B CA 1
ATOM 753 C C . ILE B 1 28 ? -1.089 -5.406 -1.218 1 94.5 28 ILE B C 1
ATOM 755 O O . ILE B 1 28 ? -1.169 -4.844 -2.312 1 94.5 28 ILE B O 1
ATOM 759 N N . ARG B 1 29 ? -0.486 -6.488 -1.053 1 95.25 29 ARG B N 1
ATOM 760 C CA . ARG B 1 29 ? 0.045 -7.277 -2.158 1 95.25 29 ARG B CA 1
ATOM 761 C C . ARG B 1 29 ? -0.918 -8.398 -2.543 1 95.25 29 ARG B C 1
ATOM 763 O O . ARG B 1 29 ? -1.149 -9.32 -1.762 1 95.25 29 ARG B O 1
ATOM 770 N N . PHE B 1 30 ? -1.471 -8.336 -3.725 1 93.19 30 PHE B N 1
ATOM 771 C CA . PHE B 1 30 ? -2.416 -9.344 -4.184 1 93.19 30 PHE B CA 1
ATOM 772 C C . PHE B 1 30 ? -1.69 -10.484 -4.887 1 93.19 30 PHE B C 1
ATOM 774 O O . PHE B 1 30 ? -0.618 -10.281 -5.461 1 93.19 30 PHE B O 1
ATOM 781 N N . GLY B 1 31 ? -2.311 -11.609 -4.871 1 90.12 31 GLY B N 1
ATOM 782 C CA . GLY B 1 31 ? -1.729 -12.781 -5.52 1 90.12 31 GLY B CA 1
ATOM 783 C C . GLY B 1 31 ? -1.463 -13.922 -4.559 1 90.12 31 GLY B C 1
ATOM 784 O O . GLY B 1 31 ? -2.033 -13.969 -3.467 1 90.12 31 GLY B O 1
ATOM 785 N N . HIS B 1 32 ? -0.59 -14.812 -5.059 1 89.81 32 HIS B N 1
ATOM 786 C CA . HIS B 1 32 ? -0.363 -16.047 -4.312 1 89.81 32 HIS B CA 1
ATOM 787 C C . HIS B 1 32 ? 1.094 -16.172 -3.883 1 89.81 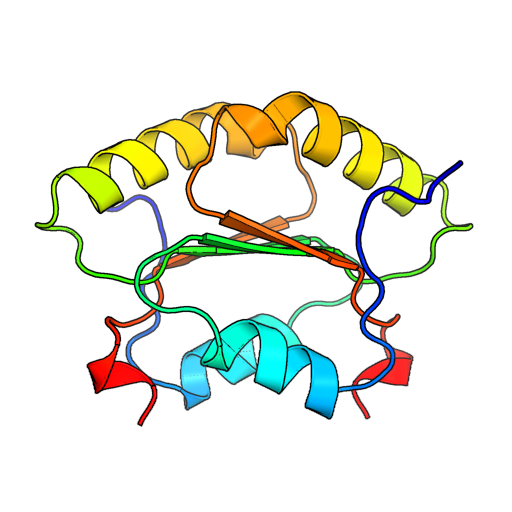32 HIS B C 1
ATOM 789 O O . HIS B 1 32 ? 2.002 -15.836 -4.648 1 89.81 32 HIS B O 1
ATOM 795 N N . ASP B 1 33 ? 1.265 -16.75 -2.705 1 88.06 33 ASP B N 1
ATOM 796 C CA . ASP B 1 33 ? 2.605 -16.844 -2.137 1 88.06 33 ASP B CA 1
ATOM 797 C C . ASP B 1 33 ? 3.504 -17.734 -3.002 1 88.06 33 ASP B C 1
ATOM 799 O O . ASP B 1 33 ? 4.73 -17.609 -2.951 1 88.06 33 ASP B O 1
ATOM 803 N N . TRP B 1 34 ? 2.906 -18.656 -3.699 1 91.12 34 TRP B N 1
ATOM 804 C CA . TRP B 1 34 ? 3.734 -19.562 -4.477 1 91.12 34 TRP B CA 1
ATOM 805 C C . TRP B 1 34 ? 4.172 -18.922 -5.789 1 91.12 34 TRP B C 1
ATOM 807 O O . TRP B 1 34 ? 5.012 -19.469 -6.508 1 91.12 34 TRP B O 1
ATOM 817 N N . ASP B 1 35 ? 3.543 -17.875 -6.176 1 90.56 35 ASP B N 1
ATOM 818 C CA . ASP B 1 35 ? 3.982 -17.109 -7.336 1 90.56 35 ASP B CA 1
ATOM 819 C C . ASP B 1 35 ? 5.32 -16.422 -7.066 1 90.56 35 ASP B C 1
ATOM 821 O O . ASP B 1 35 ? 5.438 -15.625 -6.133 1 90.56 35 ASP B O 1
ATOM 825 N N . PRO B 1 36 ? 6.395 -16.719 -7.887 1 92.38 36 PRO B N 1
ATOM 826 C CA . PRO B 1 36 ? 7.723 -16.141 -7.652 1 92.38 36 PRO B CA 1
ATOM 827 C C . PRO B 1 36 ? 7.719 -14.625 -7.68 1 92.38 36 PRO B C 1
ATOM 829 O O . PRO B 1 36 ? 8.508 -13.984 -6.98 1 92.38 36 PRO B O 1
ATOM 832 N N . THR B 1 37 ? 6.879 -14.07 -8.469 1 90.5 37 THR B N 1
ATOM 833 C CA . THR B 1 37 ? 6.777 -12.617 -8.508 1 90.5 37 THR B CA 1
ATOM 834 C C . THR B 1 37 ? 6.297 -12.07 -7.164 1 90.5 37 THR B C 1
ATOM 836 O O . THR B 1 37 ? 6.832 -11.078 -6.664 1 90.5 37 THR B O 1
ATOM 839 N N . CYS B 1 38 ? 5.312 -12.719 -6.555 1 91.62 38 CYS B N 1
ATOM 840 C CA . CYS B 1 38 ? 4.789 -12.305 -5.258 1 91.62 38 CYS B CA 1
ATOM 841 C C . CYS B 1 38 ? 5.84 -12.477 -4.168 1 91.62 38 CYS B C 1
ATOM 843 O O . CYS B 1 38 ? 5.938 -11.648 -3.258 1 91.62 38 CYS B O 1
ATOM 845 N N . MET B 1 39 ? 6.641 -13.492 -4.309 1 91.56 39 MET B N 1
ATOM 846 C CA . MET B 1 39 ? 7.699 -13.734 -3.332 1 91.56 39 MET B CA 1
ATOM 847 C C . MET B 1 39 ? 8.727 -12.609 -3.361 1 91.56 39 MET B C 1
ATOM 849 O O . MET B 1 39 ? 9.18 -12.141 -2.311 1 91.56 39 MET B O 1
ATOM 853 N N . LYS B 1 40 ? 9.047 -12.242 -4.496 1 92.56 40 LYS B N 1
ATOM 854 C CA . LYS B 1 40 ? 10.008 -11.156 -4.648 1 92.56 40 LYS B CA 1
ATOM 855 C C . LYS B 1 40 ? 9.445 -9.844 -4.105 1 92.56 40 LYS B C 1
ATOM 857 O O . LYS B 1 40 ? 10.133 -9.109 -3.4 1 92.56 40 LYS B O 1
ATOM 862 N N . MET B 1 41 ? 8.195 -9.586 -4.422 1 93 41 MET B N 1
ATOM 863 C CA . MET B 1 41 ? 7.555 -8.375 -3.912 1 93 41 MET B CA 1
ATOM 864 C C . MET B 1 41 ? 7.52 -8.375 -2.389 1 93 41 MET B C 1
ATOM 866 O O . MET B 1 41 ? 7.789 -7.359 -1.753 1 93 41 MET B O 1
ATOM 870 N N . ASP B 1 42 ? 7.266 -9.5 -1.792 1 93.25 42 ASP B N 1
ATOM 871 C CA . ASP B 1 42 ? 7.25 -9.609 -0.336 1 93.25 42 ASP B CA 1
ATOM 872 C C . ASP B 1 42 ? 8.625 -9.312 0.251 1 93.25 42 ASP B C 1
ATOM 874 O O . ASP B 1 42 ? 8.734 -8.68 1.3 1 93.25 42 ASP B O 1
ATOM 878 N N . GLU B 1 43 ? 9.586 -9.836 -0.351 1 92.94 43 GLU B N 1
ATOM 879 C CA . GLU B 1 43 ? 10.953 -9.578 0.106 1 92.94 43 GLU B CA 1
ATOM 880 C C . GLU B 1 43 ? 11.273 -8.094 0.083 1 92.94 43 GLU B C 1
ATOM 882 O O . GLU B 1 43 ? 11.859 -7.562 1.029 1 92.94 43 GLU B O 1
ATOM 887 N N . VAL B 1 44 ? 10.961 -7.398 -0.963 1 93 44 VAL B N 1
ATOM 888 C CA . VAL B 1 44 ? 11.203 -5.965 -1.085 1 93 44 VAL B CA 1
ATOM 889 C C . VAL B 1 44 ? 10.414 -5.211 -0.016 1 93 44 VAL B C 1
ATOM 891 O O . VAL B 1 44 ? 10.969 -4.371 0.694 1 93 44 VAL B O 1
ATOM 894 N N . LEU B 1 45 ? 9.117 -5.578 0.107 1 94.38 45 LEU B N 1
ATOM 895 C CA . LEU B 1 45 ? 8.281 -4.922 1.103 1 94.38 45 LEU B CA 1
ATOM 896 C C . LEU B 1 45 ? 8.859 -5.098 2.504 1 94.38 45 LEU B C 1
ATOM 898 O O . LEU B 1 45 ? 8.836 -4.164 3.309 1 94.38 45 LEU B O 1
ATOM 902 N N . TYR B 1 46 ? 9.375 -6.305 2.752 1 92.56 46 TYR B N 1
ATOM 903 C CA . TYR B 1 46 ? 10.031 -6.555 4.031 1 92.56 46 TYR B CA 1
ATOM 904 C C . TYR B 1 46 ? 11.227 -5.637 4.223 1 92.56 46 TYR B C 1
ATOM 906 O O . TYR B 1 46 ? 11.438 -5.09 5.309 1 92.56 46 TYR B O 1
ATOM 914 N N . SER B 1 47 ? 11.961 -5.484 3.195 1 92.5 47 SER B N 1
ATOM 915 C CA . SER B 1 47 ? 13.203 -4.73 3.279 1 92.5 47 SER B CA 1
ATOM 916 C C . SER B 1 47 ? 12.938 -3.24 3.473 1 92.5 47 SER B C 1
ATOM 918 O O . SER B 1 47 ? 13.805 -2.504 3.939 1 92.5 47 SER B O 1
ATOM 920 N N . ILE B 1 48 ? 11.727 -2.736 3.182 1 92.25 48 ILE B N 1
ATOM 921 C CA . ILE B 1 48 ? 11.461 -1.305 3.25 1 92.25 48 ILE B CA 1
ATOM 922 C C . ILE B 1 48 ? 10.469 -1.017 4.379 1 92.25 48 ILE B C 1
ATOM 924 O O . ILE B 1 48 ? 10.125 0.14 4.629 1 92.25 48 ILE B O 1
ATOM 928 N N . ALA B 1 49 ? 10.031 -1.944 5.09 1 92.5 49 ALA B N 1
ATOM 929 C CA . ALA B 1 49 ? 8.945 -1.831 6.059 1 92.5 49 ALA B CA 1
ATOM 930 C C . ALA B 1 49 ? 9.273 -0.805 7.137 1 92.5 49 ALA B C 1
ATOM 932 O O . ALA B 1 49 ? 8.383 -0.114 7.637 1 92.5 49 ALA B O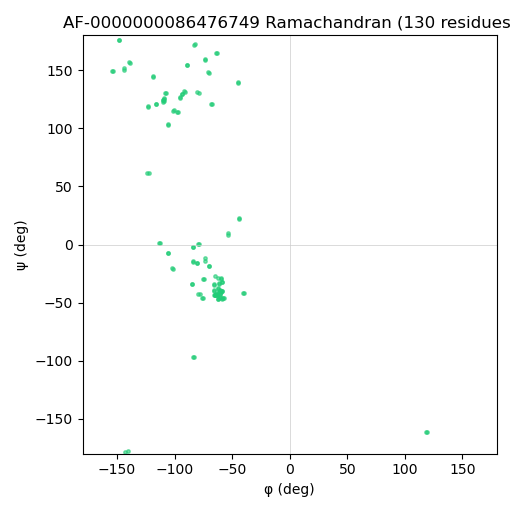 1
ATOM 933 N N . GLU B 1 50 ? 10.516 -0.688 7.379 1 91.75 50 GLU B N 1
ATOM 934 C CA . GLU B 1 50 ? 10.914 0.23 8.438 1 91.75 50 GLU B CA 1
ATOM 935 C C . GLU B 1 50 ? 11 1.665 7.93 1 91.75 50 GLU B C 1
ATOM 937 O O . GLU B 1 50 ? 11.062 2.609 8.719 1 91.75 50 GLU B O 1
ATOM 942 N N . LYS B 1 51 ? 11 1.854 6.688 1 91.12 51 LYS B N 1
ATOM 943 C CA . LYS B 1 51 ? 11.133 3.184 6.098 1 91.12 51 LYS B CA 1
ATOM 944 C C . LYS B 1 51 ? 9.781 3.885 6.012 1 91.12 51 LYS B C 1
ATOM 946 O O . LYS B 1 51 ? 9.711 5.113 6.074 1 91.12 51 LYS B O 1
ATOM 951 N N . VAL B 1 52 ? 8.766 3.16 5.793 1 90.38 52 VAL B N 1
ATOM 952 C CA . VAL B 1 52 ? 7.426 3.727 5.695 1 90.38 52 VAL B CA 1
ATOM 953 C C . VAL B 1 52 ? 6.633 3.395 6.957 1 90.38 52 VAL B C 1
ATOM 955 O O . VAL B 1 52 ? 6.18 2.26 7.133 1 90.38 52 VAL B O 1
ATOM 958 N N . VAL B 1 53 ? 6.52 4.324 7.746 1 90.81 53 VAL B N 1
ATOM 959 C CA . VAL B 1 53 ? 5.82 4.109 9.008 1 90.81 53 VAL B CA 1
ATOM 960 C C . VAL B 1 53 ? 5.027 5.363 9.375 1 90.81 53 VAL B C 1
ATOM 962 O O . VAL B 1 53 ? 5.457 6.484 9.102 1 90.81 53 VAL B O 1
ATOM 965 N N . PRO B 1 54 ? 3.9 5.312 10.086 1 90.06 54 PRO B N 1
ATOM 966 C CA . PRO B 1 54 ? 3.246 4.035 10.375 1 90.06 54 PRO B CA 1
ATOM 967 C C . PRO B 1 54 ? 2.598 3.412 9.141 1 90.06 54 PRO B C 1
ATOM 969 O O . PRO B 1 54 ? 2.145 4.133 8.25 1 90.06 54 PRO B O 1
ATOM 972 N N . ALA B 1 55 ? 2.51 2.094 8.977 1 92.88 55 ALA B N 1
ATOM 973 C CA . ALA B 1 55 ? 1.936 1.408 7.824 1 92.88 55 ALA B CA 1
ATOM 974 C C . ALA B 1 55 ? 1.433 0.019 8.203 1 92.88 55 ALA B C 1
ATOM 976 O O . ALA B 1 55 ? 1.925 -0.586 9.156 1 92.88 55 ALA B O 1
ATOM 977 N N . GLN B 1 56 ? 0.458 -0.394 7.559 1 93.12 56 GLN B N 1
ATOM 978 C 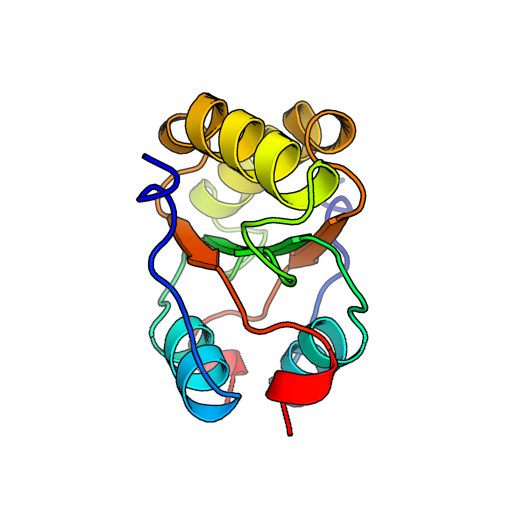CA . GLN B 1 56 ? -0.009 -1.775 7.617 1 93.12 56 GLN B CA 1
ATOM 979 C C . GLN B 1 56 ? 0.261 -2.504 6.305 1 93.12 56 GLN B C 1
ATOM 981 O O . GLN B 1 56 ? -0.072 -2.002 5.227 1 93.12 56 GLN B O 1
ATOM 986 N N . TYR B 1 57 ? 0.966 -3.637 6.391 1 94.19 57 TYR B N 1
ATOM 987 C CA . TYR B 1 57 ? 1.264 -4.477 5.234 1 94.19 57 TYR B CA 1
ATOM 988 C C . TYR B 1 57 ? 0.458 -5.77 5.277 1 94.19 57 TYR B C 1
ATOM 990 O O . TYR B 1 57 ? 0.45 -6.469 6.289 1 94.19 57 TYR B O 1
ATOM 998 N N . CYS B 1 58 ? -0.185 -6.074 4.16 1 94.44 58 CYS B N 1
ATOM 999 C CA . CYS B 1 58 ? -0.978 -7.297 4.09 1 94.44 58 CYS B CA 1
ATOM 1000 C C . CYS B 1 58 ? -0.805 -7.98 2.74 1 94.44 58 CYS B C 1
ATOM 1002 O O . CYS B 1 58 ? -0.418 -7.344 1.76 1 94.44 58 CYS B O 1
ATOM 1004 N N . ALA B 1 59 ? -1.083 -9.305 2.785 1 94.19 59 ALA B N 1
ATOM 1005 C CA . ALA B 1 59 ? -1.248 -10.07 1.554 1 94.19 59 ALA B CA 1
ATOM 1006 C C . ALA B 1 59 ? -2.725 -10.297 1.241 1 94.19 59 ALA B C 1
ATOM 1008 O O . ALA B 1 59 ? -3.447 -10.906 2.033 1 94.19 59 ALA B O 1
ATOM 1009 N N . GLY B 1 60 ? -3.129 -9.688 0.109 1 92.5 60 GLY B N 1
ATOM 1010 C CA . GLY B 1 60 ? -4.508 -9.883 -0.315 1 92.5 60 GLY B CA 1
ATOM 1011 C C . GLY B 1 60 ? -4.715 -11.18 -1.076 1 92.5 60 GLY B C 1
ATOM 1012 O O . GLY B 1 60 ? -3.758 -11.914 -1.343 1 92.5 60 GLY B O 1
ATOM 1013 N N . PRO B 1 61 ? -5.949 -11.453 -1.338 1 88.94 61 PRO B N 1
ATOM 1014 C CA . PRO B 1 61 ? -6.25 -12.68 -2.086 1 88.94 61 PRO B CA 1
ATOM 1015 C C . PRO B 1 61 ? -5.891 -12.562 -3.566 1 88.94 61 PRO B C 1
ATOM 1017 O O . PRO B 1 61 ? -5.621 -11.469 -4.059 1 88.94 61 PRO B O 1
ATOM 1020 N N . GLY B 1 62 ? -5.707 -13.664 -4.207 1 82.06 62 GLY B N 1
ATOM 1021 C CA . GLY B 1 62 ? -5.562 -13.641 -5.656 1 82.06 62 GLY B CA 1
ATOM 1022 C C . GLY B 1 62 ? -6.809 -13.148 -6.367 1 82.06 62 GLY B C 1
ATOM 1023 O O . GLY B 1 62 ? -7.816 -12.844 -5.727 1 82.06 62 GLY B O 1
ATOM 1024 N N . ARG B 1 63 ? -6.77 -12.773 -7.68 1 72.44 63 ARG B N 1
ATOM 1025 C CA . ARG B 1 63 ? -7.84 -12.219 -8.5 1 72.44 63 ARG B CA 1
ATOM 1026 C C . ARG B 1 63 ? -9.172 -12.898 -8.203 1 72.44 63 ARG B C 1
ATOM 1028 O O . ARG B 1 63 ? -10.203 -12.234 -8.078 1 72.44 63 ARG B O 1
ATOM 1035 N N . GLY B 1 64 ? -9.297 -14.086 -8.039 1 66.88 64 GLY B N 1
ATOM 1036 C CA . GLY B 1 64 ? -10.547 -14.797 -7.812 1 66.88 64 GLY B CA 1
ATOM 1037 C C . GLY B 1 64 ? -11.039 -14.695 -6.379 1 66.88 64 GLY B C 1
ATOM 1038 O O . GLY B 1 64 ? -12.172 -15.078 -6.082 1 66.88 64 GLY B O 1
ATOM 1039 N N . GLY B 1 65 ? -10.305 -14 -5.566 1 66.44 65 GLY B N 1
ATOM 1040 C CA . GLY B 1 65 ? -10.641 -14.039 -4.152 1 66.44 65 GLY B CA 1
ATOM 1041 C C . GLY B 1 65 ? -11.312 -12.781 -3.658 1 66.44 65 GLY B C 1
ATOM 1042 O O . GLY B 1 65 ? -11.648 -12.664 -2.479 1 66.44 65 GLY B O 1
ATOM 1043 N N . LEU B 1 66 ? -11.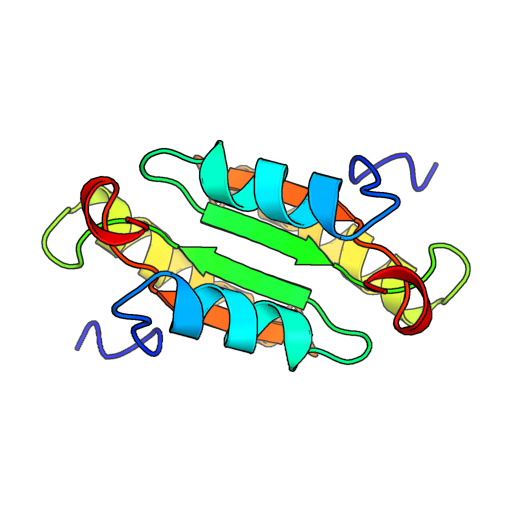398 -11.734 -4.484 1 72.5 66 LEU B N 1
ATOM 1044 C CA . LEU B 1 66 ? -12.055 -10.508 -4.062 1 72.5 66 LEU B CA 1
ATOM 1045 C C . LEU B 1 66 ? -13.562 -10.594 -4.273 1 72.5 66 LEU B C 1
ATOM 1047 O O . LEU B 1 66 ? -14.297 -9.664 -3.945 1 72.5 66 LEU B O 1
ATOM 1051 N N . ASP B 1 67 ? -13.969 -11.719 -4.82 1 62.22 67 ASP B N 1
ATOM 1052 C CA . ASP B 1 67 ? -15.398 -11.938 -4.98 1 62.22 67 ASP B CA 1
ATOM 1053 C C . ASP B 1 67 ? -16.047 -12.312 -3.652 1 62.22 67 ASP B C 1
ATOM 1055 O O . ASP B 1 67 ? -15.406 -12.898 -2.783 1 62.22 67 ASP B O 1
#

Organism: Nannospalax galili (NCBI:txid1026970)

Secondary structure (DSSP, 8-state):
----S-B--SHHHHHHHHHT-SSSEEEEE-S-TTSHHHHHHHHHHHHHTTTS-SEEEEEPPPGGG--/----S-B--SHHHHHHHHHT-SSSEEEEE-S-TTSHHHHHHHHHHHHHTTTS-SEEEEEPPPGGG--

Radius of gyration: 13.71 Å; Cα contacts (8 Å, |Δi|>4): 230; chains: 2; bounding box: 31×39×22 Å

InterPro domains:
  IPR004123 Dim1 family [PF02966] (4-52)
  IPR004123 Dim1 family [PTHR12052] (1-53)
  IPR004123 Dim1 family [SM01410] (4-57)
  IPR036249 Thioredoxin-like superfamily [SSF52833] (3-52)